Protein AF-E6R7P1-F1 (afdb_monomer)

Solvent-accessible surface area (backbone atoms only — not comparable to full-atom values): 4951 Å² total; per-residue (Å²): 113,76,67,58,55,51,52,52,52,51,50,52,53,49,52,51,65,65,46,50,59,58,53,54,51,50,52,52,50,52,54,50,52,51,51,52,51,52,54,58,70,70,50,51,57,69,57,24,54,77,69,74,43,80,74,70,85,79,82,78,90,68,68,70,84,70,45,62,68,60,50,50,57,52,52,51,52,59,59,75,75,108

Structure (mmCIF, N/CA/C/O backbone):
data_AF-E6R7P1-F1
#
_entry.id   AF-E6R7P1-F1
#
loop_
_atom_site.group_PDB
_atom_site.id
_atom_site.type_symbol
_atom_site.label_atom_id
_atom_site.label_alt_id
_atom_site.label_comp_id
_atom_site.label_asym_id
_atom_site.label_entity_id
_atom_site.label_seq_id
_atom_site.pdbx_PDB_ins_code
_atom_site.Cartn_x
_atom_site.Cartn_y
_atom_site.Cartn_z
_atom_site.occupancy
_atom_site.B_iso_or_equiv
_atom_site.auth_seq_id
_atom_site.auth_comp_id
_atom_site.aut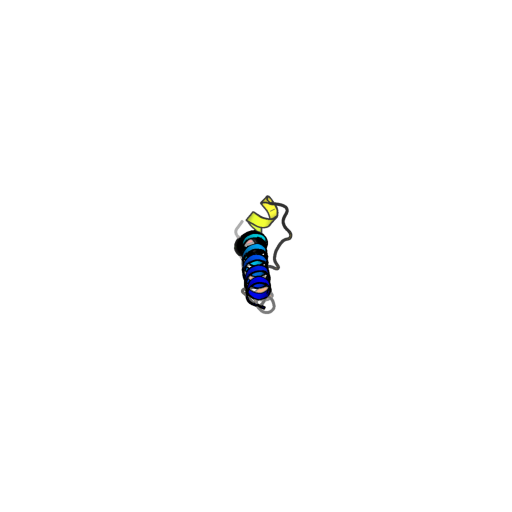h_asym_id
_atom_site.auth_atom_id
_atom_site.pdbx_PDB_model_num
ATOM 1 N N . MET A 1 1 ? 31.084 -17.331 -45.260 1.00 68.38 1 MET A N 1
ATOM 2 C CA . MET A 1 1 ? 30.727 -17.810 -43.902 1.00 68.38 1 MET A CA 1
ATOM 3 C C . MET A 1 1 ? 31.258 -16.930 -42.767 1.00 68.38 1 MET A C 1
ATOM 5 O O . MET A 1 1 ? 30.455 -16.496 -41.959 1.00 68.38 1 MET A O 1
ATOM 9 N N . ARG A 1 2 ? 32.557 -16.586 -42.697 1.00 80.56 2 ARG A N 1
ATOM 10 C CA . ARG A 1 2 ? 33.134 -15.766 -41.599 1.00 80.56 2 ARG A CA 1
ATOM 11 C C . ARG A 1 2 ? 32.436 -14.412 -41.352 1.00 80.56 2 ARG A C 1
ATOM 13 O O . ARG A 1 2 ? 32.267 -14.012 -40.210 1.00 80.56 2 ARG A O 1
ATOM 20 N N . HIS A 1 3 ? 32.011 -13.719 -42.408 1.00 81.06 3 HIS A N 1
ATOM 21 C CA . HIS A 1 3 ? 31.369 -12.399 -42.299 1.00 81.06 3 HIS A CA 1
ATOM 22 C C . HIS A 1 3 ? 29.920 -12.456 -41.796 1.00 81.06 3 HIS A C 1
ATOM 24 O O . HIS A 1 3 ? 29.450 -11.508 -41.180 1.00 81.06 3 HIS A O 1
ATOM 30 N N . PHE A 1 4 ? 29.242 -13.589 -41.993 1.00 88.06 4 PHE A N 1
ATOM 31 C CA . PHE A 1 4 ? 27.893 -13.810 -41.480 1.00 88.06 4 PHE A CA 1
ATOM 32 C C . PHE A 1 4 ? 27.894 -13.894 -39.948 1.00 88.06 4 PHE A C 1
ATOM 34 O O . PHE A 1 4 ? 27.114 -13.214 -39.294 1.00 88.06 4 PHE A O 1
ATOM 41 N N . TYR A 1 5 ? 28.846 -14.631 -39.365 1.00 90.12 5 TYR A N 1
ATOM 42 C CA . TYR A 1 5 ? 29.012 -14.700 -37.908 1.00 90.12 5 TYR A CA 1
ATOM 43 C C . TYR A 1 5 ? 29.364 -13.346 -37.283 1.00 90.12 5 TYR A C 1
ATOM 45 O O . TYR A 1 5 ? 28.892 -13.035 -36.194 1.00 90.12 5 TYR A O 1
ATOM 53 N N . LEU A 1 6 ? 30.147 -12.522 -37.986 1.00 90.81 6 LEU A N 1
ATOM 54 C CA . LEU A 1 6 ? 30.459 -11.158 -37.553 1.00 90.81 6 LEU A CA 1
ATOM 55 C C . LEU A 1 6 ? 29.207 -10.273 -37.501 1.00 90.81 6 LEU A C 1
ATOM 57 O O . LEU A 1 6 ? 29.005 -9.561 -36.523 1.00 90.81 6 LEU A O 1
ATOM 61 N N . LEU A 1 7 ? 28.345 -10.355 -38.518 1.00 90.88 7 LEU A N 1
ATOM 62 C CA . LEU A 1 7 ? 27.077 -9.622 -38.544 1.00 90.88 7 LEU A CA 1
ATOM 63 C C . LEU A 1 7 ? 26.127 -10.073 -37.432 1.00 90.88 7 LEU A C 1
ATOM 65 O O . LEU A 1 7 ? 25.539 -9.229 -36.763 1.00 90.88 7 LEU A O 1
ATOM 69 N N . VAL A 1 8 ? 26.017 -11.382 -37.192 1.00 90.12 8 VAL A N 1
ATOM 70 C CA . VAL A 1 8 ? 25.195 -11.920 -36.098 1.00 90.12 8 VAL A CA 1
ATOM 71 C C . VAL A 1 8 ? 25.722 -11.446 -34.741 1.00 90.12 8 VAL A C 1
ATOM 73 O O . VAL A 1 8 ? 24.940 -10.963 -33.926 1.00 90.12 8 VAL A O 1
ATOM 76 N N . ALA A 1 9 ? 27.037 -11.497 -34.511 1.00 90.12 9 ALA A N 1
ATOM 77 C CA . ALA A 1 9 ? 27.639 -11.027 -33.263 1.00 90.12 9 ALA A CA 1
ATOM 78 C C . ALA A 1 9 ? 27.375 -9.531 -33.021 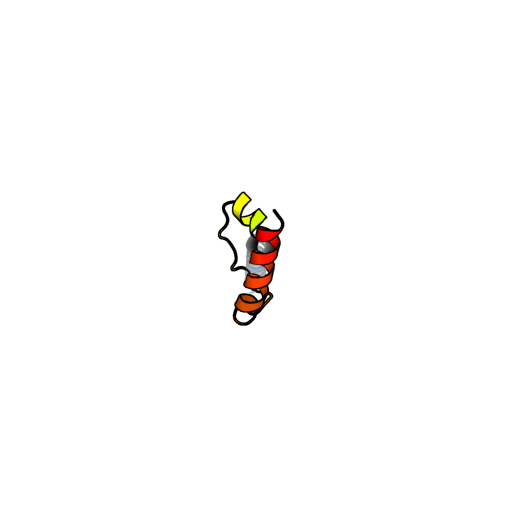1.00 90.12 9 ALA A C 1
ATOM 80 O O . ALA A 1 9 ? 26.928 -9.150 -31.939 1.00 90.12 9 ALA A O 1
ATOM 81 N N . LEU A 1 10 ? 27.569 -8.689 -34.039 1.00 92.19 10 LEU A N 1
ATOM 82 C CA . LEU A 1 10 ? 27.305 -7.251 -33.940 1.00 92.19 10 LEU A CA 1
ATOM 83 C C . LEU A 1 10 ? 25.822 -6.947 -33.716 1.00 92.19 10 LEU A C 1
ATOM 85 O O . LEU A 1 10 ? 25.497 -6.092 -32.897 1.00 92.19 10 LEU A O 1
ATOM 89 N N . PHE A 1 11 ? 24.928 -7.669 -34.392 1.00 89.94 11 PHE A N 1
ATOM 90 C CA . PHE A 1 11 ? 23.490 -7.513 -34.201 1.00 89.94 11 PHE A CA 1
ATOM 91 C C . PHE A 1 11 ? 23.074 -7.901 -32.780 1.00 89.94 11 PHE A C 1
ATOM 93 O O . PHE A 1 11 ? 22.394 -7.126 -32.114 1.00 89.94 11 PHE A O 1
ATOM 100 N N . THR A 1 12 ? 23.545 -9.044 -32.270 1.00 88.44 12 THR A N 1
ATOM 101 C CA . THR A 1 12 ? 23.248 -9.456 -30.889 1.00 88.44 12 THR A CA 1
ATOM 102 C C . THR A 1 12 ? 23.761 -8.441 -29.871 1.00 88.44 12 THR A C 1
ATOM 104 O O . THR A 1 12 ? 22.997 -8.039 -28.998 1.00 88.44 12 THR A O 1
ATOM 107 N N . LEU A 1 13 ? 24.990 -7.940 -30.031 1.00 90.00 13 LEU A N 1
ATOM 108 C CA . LEU A 1 13 ? 25.566 -6.930 -29.143 1.00 90.00 13 LEU A CA 1
ATOM 109 C C . LEU A 1 13 ? 24.809 -5.596 -29.210 1.00 90.00 13 LEU A C 1
ATOM 111 O O . LEU A 1 13 ? 24.563 -4.965 -28.188 1.00 90.00 13 LEU A O 1
ATOM 115 N N . PHE A 1 14 ? 24.389 -5.178 -30.402 1.00 87.44 14 PHE A N 1
ATOM 116 C CA . PHE A 1 14 ? 23.568 -3.982 -30.567 1.00 87.44 14 PHE A CA 1
ATOM 117 C C . PHE A 1 14 ? 22.206 -4.137 -29.879 1.00 87.44 14 PHE A C 1
ATOM 119 O O . PHE A 1 14 ? 21.786 -3.256 -29.129 1.00 87.44 14 PHE A O 1
ATOM 126 N N . THR A 1 15 ? 21.530 -5.272 -30.083 1.00 83.31 15 THR A N 1
ATOM 127 C CA . THR A 1 15 ? 20.224 -5.528 -29.459 1.00 83.31 15 THR A CA 1
ATOM 128 C C . THR A 1 15 ? 20.312 -5.615 -27.940 1.00 83.31 15 THR A C 1
ATOM 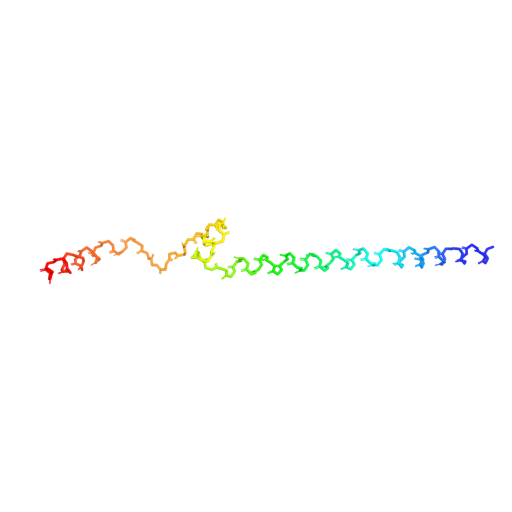130 O O . THR A 1 15 ? 19.449 -5.062 -27.262 1.00 83.31 15 THR A O 1
ATOM 133 N N . THR A 1 16 ? 21.359 -6.231 -27.384 1.00 82.56 16 THR A N 1
ATOM 134 C CA . THR A 1 16 ? 21.542 -6.287 -25.930 1.00 82.56 16 THR A CA 1
ATOM 135 C C . THR A 1 16 ? 21.826 -4.904 -25.359 1.00 82.56 16 THR A C 1
ATOM 137 O O . THR A 1 16 ? 21.173 -4.523 -24.395 1.00 82.56 16 THR A O 1
ATOM 140 N N . VAL A 1 17 ? 22.701 -4.107 -25.980 1.00 84.38 17 VAL A N 1
ATOM 141 C CA . VAL A 1 17 ? 23.008 -2.738 -25.522 1.00 84.38 17 VAL A CA 1
ATOM 142 C C . VAL A 1 17 ? 21.787 -1.815 -25.584 1.00 84.38 17 VAL A C 1
ATOM 144 O O . VAL A 1 17 ? 21.625 -0.977 -24.703 1.00 84.38 17 VAL A O 1
ATOM 147 N N . MET A 1 18 ? 20.908 -1.970 -26.578 1.00 82.94 18 MET A N 1
ATOM 148 C CA . MET A 1 18 ? 19.706 -1.135 -26.709 1.00 82.94 18 MET A CA 1
ATOM 149 C C . MET A 1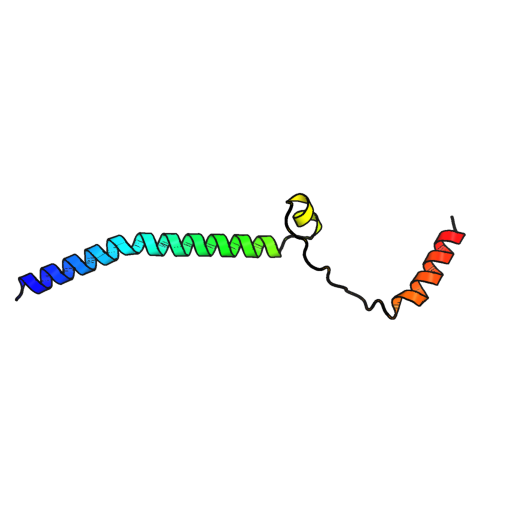 18 ? 18.533 -1.604 -25.834 1.00 82.94 18 MET A C 1
ATOM 151 O O . MET A 1 18 ? 17.729 -0.779 -25.405 1.00 82.94 18 MET A O 1
ATOM 155 N N . ALA A 1 19 ? 18.425 -2.903 -25.542 1.00 75.12 19 ALA A N 1
ATOM 156 C CA . ALA A 1 19 ? 17.368 -3.445 -24.682 1.00 75.12 19 ALA A CA 1
ATOM 157 C C . ALA A 1 19 ? 17.691 -3.319 -23.182 1.00 75.12 19 ALA A C 1
ATOM 159 O O . ALA A 1 19 ? 16.784 -3.183 -22.362 1.00 75.12 19 ALA A O 1
ATOM 160 N N . PHE A 1 20 ? 18.975 -3.330 -22.814 1.00 68.94 20 PHE A N 1
ATOM 161 C CA . PHE A 1 20 ? 19.420 -3.284 -21.418 1.00 68.94 20 PHE A CA 1
ATOM 162 C C . PHE A 1 20 ? 18.926 -2.050 -20.631 1.00 68.94 20 PHE A C 1
ATOM 164 O O . PHE A 1 20 ? 18.448 -2.232 -19.509 1.00 68.94 20 PHE A O 1
ATOM 171 N N . PRO A 1 21 ? 18.938 -0.815 -21.181 1.00 72.75 21 PRO A N 1
ATOM 172 C CA . PRO A 1 21 ? 18.422 0.364 -20.486 1.00 72.75 21 PRO A CA 1
ATOM 173 C C . PRO A 1 21 ? 16.912 0.292 -20.239 1.00 72.75 21 PRO A C 1
ATOM 175 O O . PRO A 1 21 ? 16.442 0.722 -19.189 1.00 72.75 21 PRO A O 1
ATOM 178 N N . LEU A 1 22 ? 16.154 -0.272 -21.187 1.00 72.81 22 LEU A N 1
ATOM 179 C CA . LEU A 1 22 ? 14.698 -0.403 -21.090 1.00 72.81 22 LEU A CA 1
ATOM 180 C C . LEU A 1 22 ? 14.307 -1.324 -19.924 1.00 72.81 22 LEU A C 1
ATOM 182 O O . LEU A 1 22 ? 13.436 -0.983 -19.126 1.00 72.81 22 LEU A O 1
ATOM 186 N N . ILE A 1 23 ? 15.004 -2.455 -19.791 1.00 71.56 23 ILE A N 1
ATOM 187 C CA . ILE A 1 23 ? 14.771 -3.441 -18.728 1.00 71.56 23 ILE A CA 1
ATOM 188 C C . ILE A 1 23 ? 15.136 -2.848 -17.358 1.00 71.56 23 ILE A C 1
ATOM 190 O O . ILE A 1 23 ? 14.340 -2.915 -16.423 1.00 71.56 23 ILE A O 1
ATOM 194 N N . TYR A 1 24 ? 16.291 -2.181 -17.253 1.00 69.50 24 TYR A N 1
ATOM 195 C CA . TYR A 1 24 ? 16.730 -1.549 -16.002 1.00 69.50 24 TYR A CA 1
ATOM 196 C C . TYR A 1 24 ? 15.788 -0.441 -15.523 1.00 69.50 24 TYR A C 1
ATOM 198 O O . TYR A 1 24 ? 15.514 -0.325 -14.326 1.00 69.50 24 TYR A O 1
ATOM 206 N N . HIS A 1 25 ? 15.280 0.384 -16.442 1.00 70.75 25 HIS A N 1
ATOM 207 C CA . HIS A 1 25 ? 14.308 1.416 -16.089 1.00 70.75 25 HIS A CA 1
ATOM 208 C C . HIS A 1 25 ? 13.003 0.813 -15.571 1.00 70.75 25 HIS A C 1
ATOM 210 O O . HIS A 1 25 ? 12.468 1.291 -14.569 1.00 70.75 25 HIS A O 1
ATOM 216 N N . GLN A 1 26 ? 12.536 -0.268 -16.192 1.00 72.69 26 GLN A N 1
ATOM 217 C CA . GLN A 1 26 ? 11.303 -0.936 -15.796 1.00 72.69 26 GLN A CA 1
ATOM 218 C C . GLN A 1 26 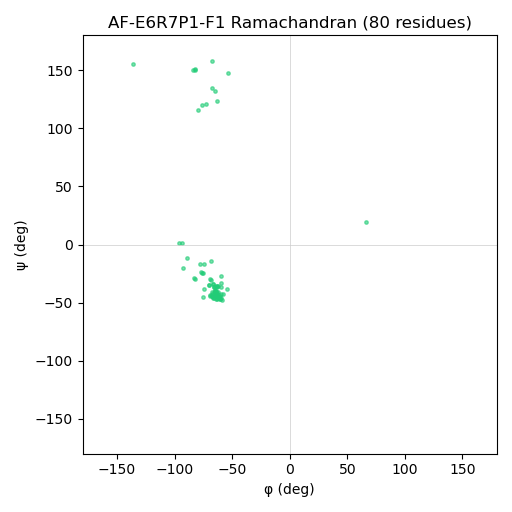? 11.416 -1.603 -14.417 1.00 72.69 26 GLN A C 1
ATOM 220 O O . GLN A 1 26 ? 10.510 -1.471 -13.592 1.00 72.69 26 GLN A O 1
ATOM 225 N N . GLU A 1 27 ? 12.548 -2.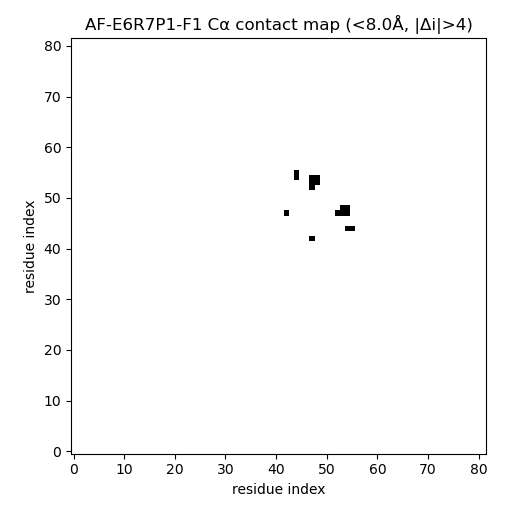243 -14.116 1.00 73.88 27 GLU A N 1
ATOM 226 C CA . GLU A 1 27 ? 12.820 -2.792 -12.781 1.00 73.88 27 GLU A CA 1
ATOM 227 C C . GLU A 1 27 ? 12.917 -1.693 -11.715 1.00 73.88 27 GLU A C 1
ATOM 229 O O . GLU A 1 27 ? 12.373 -1.832 -10.615 1.00 73.88 27 GLU A O 1
ATOM 234 N N . ALA A 1 28 ? 13.558 -0.566 -12.038 1.00 78.44 28 ALA A N 1
ATOM 235 C CA . ALA A 1 28 ? 13.662 0.567 -11.125 1.00 78.44 28 ALA A CA 1
ATOM 236 C C . ALA A 1 28 ? 12.290 1.191 -10.817 1.00 78.44 28 ALA A C 1
ATOM 238 O O . ALA A 1 28 ? 12.020 1.555 -9.669 1.00 78.44 28 ALA A O 1
ATOM 239 N N . GLU A 1 29 ? 11.411 1.310 -11.811 1.00 77.75 29 GLU A N 1
ATOM 240 C CA . GLU A 1 29 ? 10.044 1.805 -11.627 1.00 77.75 29 GLU A CA 1
ATOM 241 C C . GLU A 1 29 ? 9.175 0.829 -10.837 1.00 77.75 29 GLU A C 1
ATOM 243 O O . GLU A 1 29 ? 8.512 1.246 -9.884 1.00 77.75 29 GLU A O 1
ATOM 248 N N . ALA A 1 30 ? 9.243 -0.467 -11.149 1.00 79.06 30 ALA A N 1
ATOM 249 C CA . ALA A 1 30 ? 8.546 -1.502 -10.392 1.00 79.06 30 ALA A CA 1
ATOM 250 C C . ALA A 1 30 ? 8.992 -1.516 -8.920 1.00 79.06 30 ALA A C 1
ATOM 252 O O . ALA A 1 30 ? 8.159 -1.564 -8.013 1.00 79.06 30 ALA A O 1
ATOM 253 N N . ALA A 1 31 ? 10.295 -1.377 -8.660 1.00 81.75 31 ALA A N 1
ATOM 254 C CA . ALA A 1 31 ? 10.829 -1.294 -7.305 1.00 81.75 31 ALA A CA 1
ATOM 255 C C . ALA A 1 31 ? 10.395 -0.012 -6.570 1.00 81.75 31 ALA A C 1
ATOM 257 O O . ALA A 1 31 ? 10.193 -0.034 -5.355 1.00 81.75 31 ALA A O 1
ATOM 258 N N . ARG A 1 32 ? 10.243 1.123 -7.268 1.00 80.69 32 ARG A N 1
ATOM 259 C CA . ARG A 1 32 ? 9.685 2.353 -6.672 1.00 80.69 32 ARG A CA 1
ATOM 260 C C . ARG A 1 32 ? 8.200 2.198 -6.356 1.00 80.69 32 ARG A C 1
ATOM 262 O O . ARG A 1 32 ? 7.783 2.586 -5.268 1.00 80.69 32 ARG A O 1
ATOM 269 N N . ALA A 1 33 ? 7.426 1.605 -7.262 1.00 77.94 33 ALA A N 1
ATOM 270 C CA . ALA A 1 33 ? 6.006 1.335 -7.057 1.00 77.94 33 ALA A CA 1
ATOM 271 C C . ALA A 1 33 ? 5.776 0.374 -5.880 1.00 77.94 33 ALA A C 1
ATOM 273 O O . ALA A 1 33 ? 4.931 0.641 -5.027 1.00 77.94 33 ALA A O 1
ATOM 274 N N . ALA A 1 34 ? 6.586 -0.685 -5.772 1.00 78.69 34 ALA A N 1
ATOM 275 C CA . ALA A 1 34 ? 6.546 -1.618 -4.649 1.00 78.69 34 ALA A CA 1
ATOM 276 C C . ALA A 1 34 ? 6.818 -0.914 -3.307 1.00 78.69 34 ALA A C 1
ATOM 278 O O . ALA A 1 34 ? 6.045 -1.071 -2.365 1.00 78.69 34 ALA A O 1
ATOM 279 N N . ARG A 1 35 ? 7.851 -0.060 -3.238 1.00 78.75 35 ARG A N 1
ATOM 280 C CA . ARG A 1 35 ? 8.158 0.727 -2.027 1.00 78.75 35 ARG A CA 1
ATOM 281 C C . ARG A 1 35 ? 7.075 1.752 -1.688 1.00 78.75 35 ARG A C 1
ATOM 283 O O . ARG A 1 35 ? 6.796 1.987 -0.516 1.00 78.75 35 ARG A O 1
ATOM 290 N N . ALA A 1 36 ? 6.460 2.379 -2.691 1.00 77.75 36 ALA A N 1
ATOM 291 C CA . ALA A 1 36 ? 5.353 3.309 -2.476 1.00 77.75 36 ALA A CA 1
ATOM 292 C C . ALA A 1 36 ? 4.120 2.591 -1.905 1.00 77.75 36 ALA A C 1
ATOM 294 O O . ALA A 1 36 ? 3.485 3.099 -0.979 1.00 77.75 36 ALA A O 1
ATOM 295 N N . LEU A 1 37 ? 3.823 1.389 -2.408 1.00 78.38 37 LEU A N 1
ATOM 296 C CA . LEU A 1 37 ? 2.745 0.546 -1.900 1.00 78.38 37 LEU A CA 1
ATOM 297 C C . LEU A 1 37 ? 3.024 0.075 -0.466 1.00 78.38 37 LEU A C 1
ATOM 299 O O . LEU A 1 37 ? 2.150 0.187 0.392 1.00 78.38 37 LEU A O 1
ATOM 303 N N . GLU A 1 38 ? 4.239 -0.387 -0.179 1.00 77.88 38 GLU A N 1
ATOM 304 C CA . GLU A 1 38 ? 4.656 -0.790 1.169 1.00 77.88 38 GLU A CA 1
ATOM 305 C C . GLU A 1 38 ? 4.520 0.364 2.171 1.00 77.88 38 GLU A C 1
ATOM 307 O O . GLU A 1 38 ? 3.865 0.215 3.204 1.00 77.88 38 GLU A O 1
ATOM 312 N N . ASN A 1 39 ? 5.016 1.553 1.816 1.00 76.50 39 ASN A N 1
ATOM 313 C CA . ASN A 1 39 ? 4.842 2.752 2.635 1.00 76.50 39 ASN A CA 1
ATOM 314 C C . ASN A 1 39 ? 3.365 3.105 2.836 1.00 76.50 39 ASN A C 1
ATOM 316 O O . ASN A 1 39 ? 2.985 3.545 3.916 1.00 76.50 39 ASN A O 1
ATOM 320 N N . SER A 1 40 ? 2.517 2.900 1.824 1.00 72.12 40 SER A N 1
ATOM 321 C CA . SER A 1 40 ? 1.082 3.166 1.954 1.00 72.12 40 SER A CA 1
ATOM 322 C C . SER A 1 40 ? 0.370 2.198 2.907 1.00 72.12 40 SER A C 1
ATOM 324 O O . SER A 1 40 ? -0.574 2.595 3.590 1.00 72.12 40 SER A O 1
ATOM 326 N N . ASN A 1 41 ? 0.860 0.960 3.006 1.00 75.12 41 ASN A N 1
ATOM 327 C CA . ASN A 1 41 ? 0.362 -0.048 3.942 1.00 75.12 41 ASN A CA 1
ATOM 328 C C . ASN A 1 41 ? 0.854 0.183 5.378 1.00 75.12 41 ASN A C 1
ATOM 330 O O . ASN A 1 41 ? 0.191 -0.251 6.317 1.00 75.12 41 ASN A O 1
ATOM 334 N N . ALA A 1 42 ? 1.979 0.881 5.555 1.00 80.19 42 ALA A N 1
ATOM 335 C CA . ALA A 1 42 ? 2.477 1.290 6.867 1.00 80.19 42 ALA A CA 1
ATOM 336 C C . ALA A 1 42 ? 1.730 2.507 7.454 1.00 80.19 42 ALA A C 1
ATOM 338 O O . ALA A 1 42 ? 1.821 2.754 8.655 1.00 80.19 42 ALA A O 1
ATOM 339 N N . LEU A 1 43 ? 0.988 3.264 6.633 1.00 83.75 43 LEU A N 1
ATOM 340 C CA . LEU A 1 43 ? 0.246 4.442 7.087 1.00 83.75 43 LEU A CA 1
ATOM 341 C C . LEU A 1 43 ? -0.906 4.062 8.019 1.00 83.75 43 LEU A C 1
ATOM 343 O O . LEU A 1 43 ? -1.741 3.204 7.718 1.00 83.75 43 LEU A O 1
ATOM 347 N N . THR A 1 44 ? -1.021 4.809 9.110 1.00 90.06 44 THR A N 1
ATOM 348 C CA . THR A 1 44 ? -2.181 4.760 10.001 1.00 90.06 44 THR A CA 1
ATOM 349 C C . THR A 1 44 ? -3.434 5.317 9.314 1.00 90.06 44 THR A C 1
ATOM 351 O O . THR A 1 44 ? -3.364 6.130 8.390 1.00 90.06 44 THR A O 1
ATOM 354 N N . ASN A 1 45 ? -4.625 4.935 9.791 1.00 90.00 45 ASN A N 1
ATOM 355 C CA . ASN A 1 45 ? -5.882 5.470 9.249 1.00 90.00 45 ASN A CA 1
ATOM 356 C C . ASN A 1 45 ? -5.986 6.999 9.381 1.00 90.00 45 ASN A C 1
ATOM 358 O O . ASN A 1 45 ? -6.537 7.639 8.490 1.00 90.00 45 ASN A O 1
ATOM 362 N N . SER A 1 46 ? -5.419 7.593 10.435 1.00 90.88 46 SER A N 1
ATOM 363 C CA . SER A 1 46 ? -5.335 9.050 10.593 1.00 90.88 46 SER A CA 1
ATOM 364 C C . SER A 1 46 ? -4.531 9.709 9.472 1.00 90.88 46 SER A C 1
ATOM 366 O O . SER A 1 46 ? -4.981 10.690 8.883 1.00 90.88 46 SER A O 1
ATOM 368 N N . GLU A 1 47 ? -3.373 9.147 9.124 1.00 91.56 47 GLU A N 1
ATOM 369 C CA . GLU A 1 47 ? -2.530 9.681 8.050 1.00 91.56 47 GLU A CA 1
ATOM 370 C C . GLU A 1 47 ? -3.166 9.470 6.672 1.00 91.56 47 GLU A C 1
ATOM 372 O O . GLU A 1 47 ? -3.045 10.328 5.797 1.00 91.56 47 GLU A O 1
ATOM 377 N N . ARG A 1 48 ? -3.883 8.357 6.475 1.00 90.56 48 ARG A N 1
ATOM 378 C CA . ARG A 1 48 ? -4.625 8.081 5.234 1.00 90.56 48 ARG A CA 1
ATOM 379 C C . ARG A 1 48 ? -5.738 9.098 5.006 1.00 90.56 48 ARG A C 1
ATOM 381 O O . ARG A 1 48 ? -5.840 9.620 3.899 1.00 90.56 48 ARG A O 1
ATOM 388 N N . ILE A 1 49 ? -6.496 9.441 6.051 1.00 92.44 49 ILE A N 1
ATOM 389 C CA . ILE A 1 49 ? -7.537 10.480 5.988 1.00 92.44 49 ILE A CA 1
ATOM 390 C C . ILE A 1 49 ? -6.923 11.835 5.622 1.00 92.44 49 ILE A C 1
ATOM 392 O O . ILE A 1 49 ? -7.412 12.490 4.705 1.00 92.44 49 ILE A O 1
ATOM 396 N N . ALA A 1 50 ? -5.820 12.225 6.271 1.00 93.69 50 ALA A N 1
ATOM 397 C CA . ALA A 1 50 ? -5.135 13.488 5.977 1.00 93.69 50 ALA A CA 1
ATOM 398 C C . ALA A 1 50 ? -4.639 13.583 4.521 1.00 93.69 50 ALA A C 1
ATOM 400 O O . ALA A 1 50 ? -4.525 14.677 3.974 1.00 93.69 50 ALA A O 1
ATOM 401 N N . ARG A 1 51 ? -4.359 12.438 3.885 1.00 91.31 51 ARG A N 1
ATOM 402 C CA . ARG A 1 51 ? -3.893 12.337 2.493 1.00 91.31 51 ARG A CA 1
ATOM 403 C C . ARG A 1 51 ? -5.011 12.069 1.477 1.00 91.31 51 ARG A C 1
ATOM 405 O O . ARG A 1 51 ? -4.708 11.911 0.299 1.00 91.31 51 ARG A O 1
ATOM 412 N N . GLY A 1 52 ? -6.274 11.974 1.902 1.00 91.00 52 GLY A N 1
ATOM 413 C CA . GLY A 1 52 ? -7.394 11.617 1.019 1.00 91.00 52 GLY A CA 1
ATOM 414 C C . GLY A 1 52 ? -7.326 10.186 0.467 1.00 91.00 52 GLY A C 1
ATOM 415 O O . GLY A 1 52 ? -7.951 9.881 -0.546 1.00 91.00 52 GLY A O 1
ATOM 416 N N . LEU A 1 53 ? -6.555 9.304 1.110 1.00 88.75 53 LEU A N 1
ATOM 417 C CA . LEU A 1 53 ? -6.467 7.892 0.746 1.00 88.75 53 LEU A CA 1
ATOM 418 C C . LEU A 1 53 ? -7.648 7.119 1.362 1.00 88.75 53 LEU A C 1
ATOM 420 O O . LEU A 1 53 ? -8.101 7.472 2.454 1.00 88.75 53 LEU A O 1
ATOM 424 N N . PRO A 1 54 ? -8.123 6.028 0.729 1.00 89.06 54 PRO A N 1
ATOM 425 C CA . PRO A 1 54 ? -9.142 5.155 1.319 1.00 89.06 54 PRO A CA 1
ATOM 426 C C . PRO A 1 54 ? -8.700 4.700 2.708 1.00 89.06 54 PRO A C 1
ATOM 428 O O . PRO A 1 54 ? -7.507 4.506 2.895 1.00 89.06 54 PRO A O 1
ATOM 431 N N . VAL A 1 55 ? -9.594 4.485 3.671 1.00 90.31 55 VAL A N 1
ATOM 432 C CA . VAL A 1 55 ? -9.210 3.964 4.999 1.00 90.31 55 VAL A CA 1
ATOM 433 C C . VAL A 1 55 ? -9.071 2.442 4.993 1.00 90.31 55 VAL A C 1
ATOM 435 O O . VAL A 1 55 ? -9.731 1.747 4.222 1.00 90.31 55 VAL A O 1
ATOM 438 N N . MET A 1 56 ? -8.206 1.915 5.858 1.00 87.38 56 MET A N 1
ATOM 439 C CA . MET A 1 56 ? -8.088 0.479 6.098 1.00 87.38 56 MET A CA 1
ATOM 440 C C . MET A 1 56 ? -9.121 0.022 7.126 1.00 87.38 56 MET A C 1
ATOM 442 O O . MET A 1 56 ? -9.489 0.777 8.032 1.00 87.38 56 MET A O 1
ATOM 446 N N . GLN A 1 57 ? -9.570 -1.230 7.016 1.00 86.06 57 GLN A N 1
ATOM 447 C CA . GLN A 1 57 ? -10.504 -1.788 7.987 1.00 86.06 57 GLN A CA 1
ATOM 448 C C . GLN A 1 57 ? -9.837 -1.834 9.372 1.00 86.06 57 GLN A C 1
ATOM 450 O O . GLN A 1 57 ? -8.764 -2.426 9.513 1.00 86.06 57 GLN A O 1
ATOM 455 N N . PRO A 1 58 ? -10.429 -1.207 10.403 1.00 83.50 58 PRO A N 1
ATOM 456 C CA . PRO A 1 58 ? -9.842 -1.211 11.732 1.00 83.50 58 PRO A CA 1
ATOM 457 C C . PRO A 1 58 ? -9.821 -2.634 12.294 1.00 83.50 58 PRO A C 1
ATOM 459 O O . PRO A 1 58 ? -10.826 -3.349 12.269 1.00 83.50 58 PRO A O 1
ATOM 462 N N . LYS A 1 59 ? -8.671 -3.041 12.835 1.00 82.88 59 LYS A N 1
ATOM 463 C CA . LYS A 1 59 ? -8.528 -4.324 13.522 1.00 82.88 59 LYS A CA 1
ATOM 464 C C . LYS A 1 59 ? -9.242 -4.250 14.871 1.00 82.88 59 LYS A C 1
ATOM 466 O O . LYS A 1 59 ? -8.906 -3.414 15.709 1.00 82.88 59 LYS A O 1
ATOM 471 N N . ARG A 1 60 ? -10.223 -5.126 15.098 1.00 80.81 60 ARG A N 1
ATOM 472 C CA . ARG A 1 60 ? -10.823 -5.300 16.428 1.00 80.81 60 ARG A CA 1
ATOM 473 C C . ARG A 1 60 ? -9.865 -6.104 17.304 1.00 80.81 60 ARG A C 1
ATOM 475 O O . ARG A 1 60 ? -9.532 -7.234 16.969 1.00 80.81 60 ARG A O 1
ATOM 482 N N . TYR A 1 61 ? -9.429 -5.508 18.411 1.00 80.19 61 TYR A N 1
ATOM 483 C CA . TYR A 1 61 ? -8.549 -6.155 19.393 1.00 80.19 61 TYR A CA 1
ATOM 484 C C . TYR A 1 61 ? -9.303 -6.920 20.484 1.00 80.19 61 TYR A C 1
ATOM 486 O O . TYR A 1 61 ? -8.692 -7.674 21.230 1.00 80.19 61 TYR A O 1
ATOM 494 N N . TYR A 1 62 ? -10.616 -6.730 20.586 1.00 77.44 62 TYR A N 1
ATOM 495 C CA . TYR A 1 62 ? -11.450 -7.371 21.592 1.00 77.44 62 TYR A CA 1
ATOM 496 C C . TYR A 1 62 ? -12.741 -7.896 20.969 1.00 77.44 62 TYR A C 1
ATOM 498 O O . TYR A 1 62 ? -13.212 -7.392 19.941 1.00 77.44 62 TYR A O 1
ATOM 506 N N . ASP A 1 63 ? -13.315 -8.907 21.615 1.00 77.88 63 ASP A N 1
ATOM 507 C CA . ASP A 1 63 ? -14.626 -9.428 21.263 1.00 77.88 63 ASP A CA 1
ATOM 508 C C . ASP A 1 63 ? -15.720 -8.529 21.854 1.00 77.88 63 ASP A C 1
ATOM 510 O O . ASP A 1 63 ? -15.870 -8.403 23.071 1.00 77.88 63 ASP A O 1
ATOM 514 N N . ALA A 1 64 ? -16.490 -7.899 20.966 1.00 70.94 64 ALA A N 1
ATOM 515 C CA . ALA A 1 64 ? -17.590 -7.009 21.320 1.00 70.94 64 ALA A CA 1
ATOM 516 C C . ALA A 1 64 ? -18.778 -7.743 21.973 1.00 70.94 64 ALA A C 1
ATOM 518 O O . ALA A 1 64 ? -19.643 -7.086 22.558 1.00 70.94 64 ALA A O 1
ATOM 519 N N . SER A 1 65 ? -18.837 -9.078 21.886 1.00 72.12 65 SER A N 1
ATOM 520 C CA . SER A 1 65 ? -19.899 -9.882 22.502 1.00 72.12 65 SER A CA 1
ATOM 521 C C . SER A 1 65 ? -19.850 -9.831 24.036 1.00 72.12 65 SER A C 1
ATOM 523 O O . SER A 1 65 ? -20.895 -9.787 24.685 1.00 72.12 65 SER A O 1
ATOM 525 N N . GLN A 1 66 ? -18.648 -9.740 24.618 1.00 66.50 66 GLN A N 1
ATOM 526 C CA . GLN A 1 66 ? -18.446 -9.733 26.072 1.00 66.50 66 GLN A CA 1
ATOM 527 C C . GLN A 1 66 ? -18.401 -8.322 26.676 1.00 66.50 66 GLN A C 1
ATOM 529 O O . GLN A 1 66 ? -18.646 -8.137 27.867 1.00 66.50 66 GLN A O 1
ATOM 534 N N . THR A 1 67 ? -18.131 -7.294 25.869 1.00 62.84 67 THR A N 1
ATOM 535 C CA . THR A 1 67 ? -17.900 -5.926 26.368 1.00 62.84 67 THR A CA 1
ATOM 536 C C . THR A 1 67 ? -19.188 -5.203 26.773 1.00 62.84 67 THR A C 1
ATOM 538 O O . THR A 1 67 ? -19.155 -4.286 27.596 1.00 62.84 67 THR A O 1
ATOM 541 N N . ARG A 1 68 ? -20.341 -5.601 26.213 1.00 63.12 68 ARG A N 1
ATOM 542 C CA . ARG A 1 68 ? -21.600 -4.849 26.349 1.00 63.12 68 ARG A CA 1
ATOM 543 C C . ARG A 1 68 ? -22.112 -4.776 27.792 1.00 63.12 68 ARG A C 1
ATOM 545 O O . AR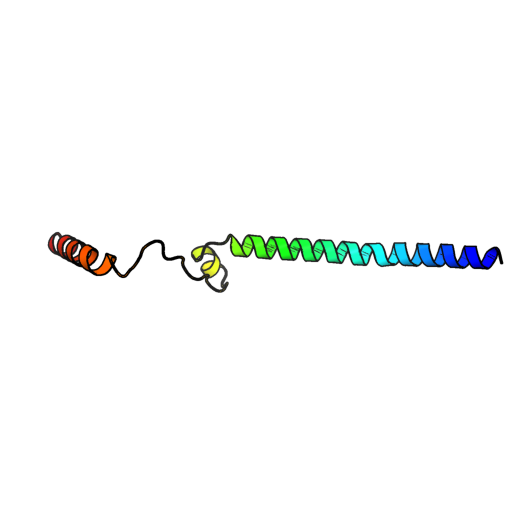G A 1 68 ? -22.639 -3.740 28.177 1.00 63.12 68 ARG A O 1
ATOM 552 N N . GLY A 1 69 ? -21.935 -5.833 28.588 1.00 63.38 69 GLY A N 1
ATOM 553 C CA . GLY A 1 69 ? -22.394 -5.867 29.984 1.00 63.38 69 GLY A CA 1
ATOM 554 C C . GLY A 1 69 ? -21.519 -5.042 30.933 1.00 63.38 69 GLY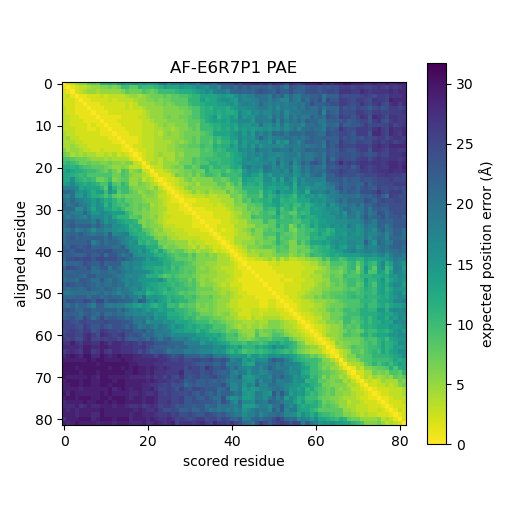 A C 1
ATOM 555 O O . GLY A 1 69 ? -22.027 -4.254 31.727 1.00 63.38 69 GLY A O 1
ATOM 556 N N . GLN A 1 70 ? -20.195 -5.170 30.818 1.00 64.50 70 GLN A N 1
ATOM 557 C CA . GLN A 1 70 ? -19.247 -4.506 31.722 1.00 64.50 70 GLN A CA 1
ATOM 558 C C . GLN A 1 70 ? -19.122 -3.002 31.447 1.00 64.50 70 GLN A C 1
ATOM 560 O O . GLN A 1 70 ? -19.066 -2.203 32.382 1.00 64.50 70 GLN A O 1
ATOM 565 N N . HIS A 1 71 ? -19.138 -2.593 30.174 1.00 67.38 71 HIS A N 1
ATOM 566 C CA . HIS A 1 71 ? -19.023 -1.180 29.813 1.00 67.38 71 HIS A CA 1
ATOM 567 C C . HIS A 1 71 ? -20.265 -0.371 30.215 1.00 67.38 71 HIS A C 1
ATOM 569 O O . HIS A 1 71 ? -20.152 0.810 30.530 1.00 67.38 71 HIS A O 1
ATOM 575 N N . MET A 1 72 ? -21.449 -0.994 30.246 1.00 67.62 72 MET A N 1
ATOM 576 C CA . MET A 1 72 ? -22.692 -0.310 30.610 1.00 67.62 72 MET A CA 1
ATOM 577 C C . MET A 1 72 ? -22.676 0.126 32.083 1.00 67.62 72 MET A C 1
ATOM 579 O O . MET A 1 72 ? -22.942 1.290 32.373 1.00 67.62 72 MET A O 1
ATOM 583 N N . LEU A 1 73 ? -22.245 -0.759 32.991 1.00 69.88 73 LEU A N 1
ATOM 584 C CA . LEU A 1 73 ? -22.099 -0.451 34.420 1.00 69.88 73 LEU A CA 1
ATOM 585 C C . LEU A 1 73 ? -21.048 0.638 34.674 1.00 69.88 73 LEU A C 1
ATOM 587 O O . LEU A 1 73 ? -21.302 1.575 35.426 1.00 69.88 73 LEU A O 1
ATOM 591 N N . LEU A 1 74 ? -19.899 0.559 33.997 1.00 74.50 74 LEU A N 1
ATOM 592 C CA . LEU A 1 74 ? -18.843 1.572 34.091 1.00 74.50 74 LEU A CA 1
ATOM 593 C C . LEU A 1 74 ? -19.294 2.936 33.548 1.00 74.50 74 LEU A C 1
ATOM 595 O O . LEU A 1 74 ? -19.071 3.957 34.192 1.00 74.50 74 LEU A O 1
ATOM 599 N N . SER A 1 75 ? -19.978 2.966 32.402 1.00 75.06 75 SER A N 1
ATOM 600 C CA . SER A 1 75 ? -20.485 4.213 31.813 1.00 75.06 75 SER A CA 1
ATOM 601 C C . SER A 1 75 ? -21.573 4.874 32.665 1.00 75.06 75 SER A C 1
ATOM 603 O O . SER A 1 75 ? -21.589 6.098 32.795 1.00 75.06 75 SER A O 1
ATOM 605 N N . ALA A 1 76 ? -22.437 4.080 33.303 1.00 74.81 76 ALA A N 1
ATOM 606 C CA . ALA A 1 76 ? -23.450 4.580 34.225 1.00 74.81 76 ALA A CA 1
ATOM 607 C C . ALA A 1 76 ? -22.815 5.153 35.501 1.00 74.81 76 ALA A C 1
ATOM 609 O O . ALA A 1 76 ? -23.193 6.240 35.932 1.00 74.81 76 ALA A O 1
ATOM 610 N N . LEU A 1 77 ? -21.801 4.479 36.056 1.00 76.88 77 LEU A N 1
ATOM 611 C CA . LEU A 1 77 ? -21.064 4.952 37.231 1.00 76.88 77 LEU A CA 1
ATOM 612 C C . LEU A 1 77 ? -20.335 6.279 36.962 1.00 76.88 77 LEU A C 1
ATOM 614 O O . LEU A 1 77 ? -20.429 7.206 37.758 1.00 76.88 77 LEU A O 1
ATOM 618 N N . ILE A 1 78 ? -19.643 6.392 35.824 1.00 79.81 78 ILE A N 1
ATOM 619 C CA . ILE A 1 78 ? -18.931 7.620 35.426 1.00 79.81 78 ILE A CA 1
ATOM 620 C C . ILE A 1 78 ? -19.911 8.783 35.22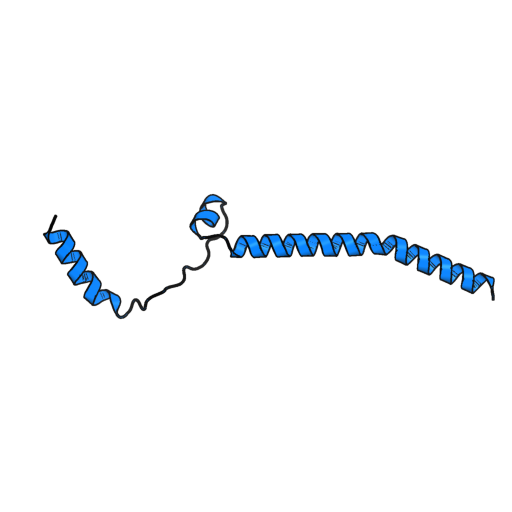8 1.00 79.81 78 ILE A C 1
ATOM 622 O O . ILE A 1 78 ? -19.600 9.917 35.581 1.00 79.81 78 ILE A O 1
ATOM 626 N N . THR A 1 79 ? -21.100 8.503 34.692 1.00 75.12 79 THR A N 1
ATOM 627 C CA . THR A 1 79 ? -22.150 9.514 34.508 1.00 75.12 79 THR A CA 1
ATOM 628 C C . THR A 1 79 ? -22.757 9.955 35.842 1.00 75.12 79 THR A C 1
ATOM 630 O O . THR A 1 79 ? -23.078 11.124 35.995 1.00 75.12 79 THR A O 1
ATOM 633 N N . ALA A 1 80 ? -22.881 9.049 36.816 1.00 70.75 80 ALA A N 1
ATOM 634 C CA . ALA A 1 80 ? -23.408 9.353 38.148 1.00 70.75 80 ALA A CA 1
ATOM 635 C C . ALA A 1 80 ? -22.430 10.136 39.049 1.00 70.75 80 ALA A C 1
ATOM 637 O O . ALA A 1 80 ? -22.846 10.688 40.063 1.00 70.75 80 ALA A O 1
ATOM 638 N N . LEU A 1 81 ? -21.138 10.162 38.704 1.00 75.19 81 LEU A N 1
ATOM 639 C CA . LEU A 1 81 ? -20.080 10.872 39.436 1.00 75.19 81 LEU A CA 1
ATOM 640 C C . LEU A 1 81 ? -19.804 12.291 38.904 1.00 75.19 81 LEU A C 1
ATOM 642 O O . LEU A 1 81 ? -18.897 12.955 39.408 1.00 75.19 81 LEU A O 1
ATOM 646 N N . ARG A 1 82 ? -20.539 12.740 37.882 1.00 61.69 82 ARG A N 1
ATOM 647 C CA . ARG A 1 82 ? -20.391 14.053 37.244 1.00 61.69 82 ARG A CA 1
ATOM 648 C C . ARG A 1 82 ? -21.583 14.944 37.560 1.00 61.69 82 ARG A C 1
ATOM 650 O O . ARG A 1 82 ? -21.342 16.159 37.717 1.00 61.69 82 ARG A O 1
#

Organism: Cryptococcus gattii serotype B (strain WM276 / ATCC MYA-4071) (NCBI:txid367775)

Mean predicted aligned error: 13.96 Å

Secondary structure (DSSP, 8-state):
-HHHHHHHHHHHHHHHHHHHHHHHHHHHHHHHHHHHHHHHHHS-HHHHHHTTPPPPPPPP-S-HHHHHHHHHHHHHHHHHT-

Foldseek 3Di:
DVVVVVVVVVVVVVVCVVVVVVVVVVVVVVVVVVVVVVVVVVDAQVVCVVVVHDGDDDDDPDDPVPVPVVVVVVVVVVVVVD

pLDDT: mean 79.66, std 8.52, range [61.69, 93.69]

Sequence (82 aa):
MRHFYLLVALFTLFTTVMAFPLIYHQEAEAARAARALENSNALTNSERIARGLPVMQPKRYYDASQTRGQHMLLSALITALR

Radius of gyration: 30.55 Å; Cα contacts (8 Å, |Δi|>4): 8; chains: 1; bounding box: 57×32×83 Å